Protein AF-A0A0S9KQA5-F1 (afdb_monomer_lite)

Foldseek 3Di:
DDALLVVLVPDDPVVLQVLQVQLVHHSVVSCCVNPVVDADAQSSVVSCPVVPPPYDPVRGRHDPVRVVVVVVVVVVVVPDPPPPPDPDDD

Radius of gyration: 16.66 Å; chains: 1; bounding box: 49×33×38 Å

pLDDT: mean 88.56, std 15.87, range [40.84, 98.44]

Secondary structure (DSSP, 8-state):
---HHHHHHHS-HHHHHHHHHHTTS-HHHHHHHHTT---B-HHHHHHHHHHSTT--GGGS-B-HHHHHHHHHHHHHHTT--S--------

Structure (mmCIF, N/CA/C/O backbone):
data_AF-A0A0S9KQA5-F1
#
_entry.id   AF-A0A0S9KQA5-F1
#
loop_
_atom_site.group_PDB
_atom_site.id
_atom_site.type_symbol
_atom_site.label_atom_id
_atom_site.label_alt_id
_atom_site.label_comp_id
_atom_site.label_asym_id
_atom_site.label_entity_id
_atom_site.label_seq_id
_atom_site.pdbx_PDB_ins_code
_atom_site.Cartn_x
_atom_site.Cartn_y
_atom_site.Cartn_z
_atom_site.occupancy
_atom_site.B_iso_or_equiv
_atom_site.auth_seq_id
_atom_site.auth_comp_id
_atom_site.auth_asym_id
_atom_site.auth_atom_id
_atom_site.pdbx_PDB_model_num
ATOM 1 N N . MET A 1 1 ? -13.273 -8.667 -8.822 1.00 55.44 1 MET A N 1
ATOM 2 C CA . MET A 1 1 ? -11.847 -8.279 -8.822 1.00 55.44 1 MET A CA 1
ATOM 3 C C . MET A 1 1 ? -11.491 -7.803 -7.429 1.00 55.44 1 MET A C 1
ATOM 5 O O . MET A 1 1 ? -12.120 -6.863 -6.953 1.00 55.44 1 MET A O 1
ATOM 9 N N . ASP A 1 2 ? -10.544 -8.470 -6.774 1.00 81.50 2 ASP A N 1
ATOM 10 C CA . ASP A 1 2 ? -10.002 -8.027 -5.490 1.00 81.50 2 ASP A CA 1
ATOM 11 C C . ASP A 1 2 ? -9.170 -6.758 -5.687 1.00 81.50 2 ASP A C 1
ATOM 13 O O . ASP A 1 2 ? -8.244 -6.730 -6.493 1.00 81.50 2 ASP A O 1
ATOM 17 N N . ASN A 1 3 ? -9.514 -5.695 -4.964 1.00 92.50 3 ASN A N 1
ATOM 18 C CA . ASN A 1 3 ? -8.746 -4.456 -4.944 1.00 92.50 3 ASN A CA 1
ATOM 19 C C . ASN A 1 3 ? -8.424 -4.070 -3.495 1.00 92.50 3 ASN A C 1
ATOM 21 O O . ASN A 1 3 ? -9.128 -4.457 -2.556 1.00 92.50 3 ASN A O 1
ATOM 25 N N . LEU A 1 4 ? -7.351 -3.303 -3.316 1.00 95.94 4 LEU A N 1
ATOM 26 C CA . LEU A 1 4 ? -6.805 -2.961 -2.004 1.00 95.94 4 LEU A CA 1
ATOM 27 C C . LEU A 1 4 ? -7.836 -2.249 -1.120 1.00 95.94 4 LEU A C 1
ATOM 29 O O . LEU A 1 4 ? -7.922 -2.520 0.075 1.00 95.94 4 LEU A O 1
ATOM 33 N N . LYS A 1 5 ? -8.664 -1.383 -1.714 1.00 95.19 5 LYS A N 1
ATOM 34 C CA . LYS A 1 5 ? -9.728 -0.676 -0.997 1.00 95.19 5 LYS A CA 1
ATOM 35 C C . LYS A 1 5 ? -10.737 -1.655 -0.398 1.00 95.19 5 LYS A C 1
ATOM 37 O O . LYS A 1 5 ? -10.991 -1.579 0.800 1.00 95.19 5 LYS A O 1
ATOM 42 N N . THR A 1 6 ? -11.280 -2.585 -1.183 1.00 94.31 6 THR A N 1
ATOM 43 C CA . THR A 1 6 ? -12.252 -3.574 -0.688 1.00 94.31 6 THR A CA 1
ATOM 44 C C . THR A 1 6 ? -11.658 -4.440 0.425 1.00 94.31 6 THR A C 1
ATOM 46 O O . THR A 1 6 ? -12.333 -4.689 1.422 1.00 94.31 6 THR A O 1
ATOM 49 N N . ARG A 1 7 ? -10.381 -4.831 0.312 1.00 94.94 7 ARG A N 1
ATOM 50 C CA . ARG A 1 7 ? -9.685 -5.597 1.360 1.00 94.94 7 ARG A CA 1
ATOM 51 C C . ARG A 1 7 ? -9.557 -4.801 2.663 1.00 94.94 7 ARG A C 1
ATOM 53 O O . ARG A 1 7 ? -9.930 -5.318 3.708 1.00 94.94 7 ARG A O 1
ATOM 60 N N . ILE A 1 8 ? -9.119 -3.539 2.605 1.00 95.94 8 ILE A N 1
ATOM 61 C CA . ILE A 1 8 ? -9.012 -2.675 3.797 1.00 95.94 8 ILE A CA 1
ATOM 62 C C . ILE A 1 8 ? -10.384 -2.472 4.455 1.00 95.94 8 ILE A C 1
ATOM 64 O O . ILE A 1 8 ? -10.495 -2.516 5.680 1.00 95.94 8 ILE A O 1
ATOM 68 N N . LEU A 1 9 ? -11.437 -2.264 3.660 1.00 94.69 9 LEU A N 1
ATOM 69 C CA . LEU A 1 9 ? -12.794 -2.063 4.178 1.00 94.69 9 LEU A CA 1
ATOM 70 C C . LEU A 1 9 ? -13.344 -3.299 4.899 1.00 94.69 9 LEU A C 1
ATOM 72 O O . LEU A 1 9 ? -14.079 -3.137 5.869 1.00 94.69 9 LEU A O 1
ATOM 76 N N . GLY A 1 10 ? -12.962 -4.502 4.462 1.00 95.25 10 GLY A N 1
ATOM 77 C CA . GLY A 1 10 ? -13.332 -5.759 5.117 1.00 95.25 10 GLY A CA 1
ATOM 78 C C . GLY A 1 10 ? -12.564 -6.062 6.407 1.00 95.25 10 GLY A C 1
ATOM 79 O O . GLY A 1 10 ? -12.991 -6.929 7.161 1.00 95.25 10 GLY A O 1
ATOM 80 N N . MET A 1 11 ? -11.459 -5.360 6.677 1.00 96.44 11 MET A N 1
ATOM 81 C CA . MET A 1 11 ? -10.633 -5.584 7.867 1.00 96.44 11 MET A CA 1
ATOM 82 C C . MET A 1 11 ? -11.207 -4.906 9.110 1.00 96.44 11 MET A C 1
ATOM 84 O O . MET A 1 11 ? -11.692 -3.767 9.044 1.00 96.44 11 MET A O 1
ATOM 88 N N . LYS A 1 12 ? -11.048 -5.570 10.256 1.00 97.00 12 LYS A N 1
ATOM 89 C CA . LYS A 1 12 ? -11.217 -4.989 11.592 1.00 97.00 12 LYS A CA 1
ATOM 90 C C . LYS A 1 12 ? -10.104 -3.990 11.899 1.00 97.00 12 LYS A C 1
ATOM 92 O O . LYS A 1 12 ? -9.080 -3.926 11.220 1.00 97.00 12 LYS A O 1
ATOM 97 N N . THR A 1 13 ? -10.302 -3.200 12.949 1.00 95.44 13 THR A N 1
ATOM 98 C CA . THR A 1 13 ? -9.337 -2.177 13.363 1.00 95.44 13 THR A CA 1
ATOM 99 C C . THR A 1 13 ? -7.959 -2.772 13.658 1.00 95.44 13 THR A C 1
ATOM 101 O O . THR A 1 13 ? -6.981 -2.255 13.120 1.00 95.44 13 THR A O 1
ATOM 104 N N . GLU A 1 14 ? -7.870 -3.875 14.417 1.00 97.38 14 GLU A N 1
ATOM 105 C CA . GLU A 1 14 ? -6.569 -4.478 14.744 1.00 97.38 14 GLU A CA 1
ATOM 106 C C . GLU A 1 14 ? -5.847 -5.012 13.501 1.00 97.38 14 GLU A C 1
ATOM 108 O O . GLU A 1 14 ? -4.638 -4.841 13.360 1.00 97.38 14 GLU A O 1
ATOM 113 N N . GLU A 1 15 ? -6.582 -5.607 12.560 1.00 97.81 15 GLU A N 1
ATOM 114 C CA . GLU A 1 15 ? -6.024 -6.122 11.303 1.00 97.81 15 GLU A CA 1
ATOM 115 C C . GLU A 1 15 ? -5.445 -4.990 10.443 1.00 97.81 15 GLU A C 1
ATOM 117 O O . GLU A 1 15 ? -4.384 -5.142 9.836 1.00 97.81 15 GLU A O 1
ATOM 122 N N . ARG A 1 16 ? -6.099 -3.819 10.427 1.00 97.75 16 ARG A N 1
ATOM 123 C CA . ARG A 1 16 ? -5.569 -2.630 9.742 1.00 97.75 16 ARG A CA 1
ATOM 124 C C . ARG A 1 16 ? -4.307 -2.106 10.415 1.00 97.75 16 ARG A C 1
ATOM 126 O O . ARG A 1 16 ? -3.391 -1.688 9.711 1.00 97.75 16 ARG A O 1
ATOM 133 N N . ASP A 1 17 ? -4.251 -2.113 11.744 1.00 98.12 17 ASP A N 1
ATOM 134 C CA . ASP A 1 17 ? -3.059 -1.685 12.485 1.00 98.12 17 ASP A CA 1
ATOM 135 C C . ASP A 1 17 ? -1.872 -2.625 12.216 1.00 98.12 17 ASP A C 1
ATOM 137 O O . ASP A 1 17 ? -0.768 -2.157 11.930 1.00 98.12 17 ASP A O 1
ATOM 141 N N . GLN A 1 18 ? -2.113 -3.939 12.203 1.00 98.31 18 GLN A N 1
ATOM 142 C CA . GLN A 1 18 ? -1.104 -4.944 11.858 1.00 98.31 18 GLN A CA 1
ATOM 143 C C . GLN A 1 18 ? -0.616 -4.784 10.417 1.00 98.31 18 GLN A C 1
ATOM 145 O O . GLN A 1 18 ? 0.587 -4.668 10.191 1.00 98.31 18 GLN A O 1
ATOM 150 N N . LEU A 1 19 ? -1.532 -4.694 9.446 1.00 98.25 19 LEU A N 1
ATOM 151 C CA . LEU A 1 19 ? -1.175 -4.495 8.042 1.00 98.25 19 LEU A CA 1
ATOM 152 C C . LEU A 1 19 ? -0.367 -3.209 7.843 1.00 98.25 19 LEU A C 1
ATOM 154 O O . LEU A 1 19 ? 0.626 -3.211 7.116 1.00 98.25 19 LEU A O 1
ATOM 158 N N . ALA A 1 20 ? -0.786 -2.110 8.478 1.00 98.25 20 ALA A N 1
ATOM 159 C CA . ALA A 1 20 ? -0.072 -0.845 8.401 1.00 98.25 20 ALA A CA 1
ATOM 160 C C . ALA A 1 20 ? 1.357 -0.985 8.937 1.00 98.25 20 ALA A C 1
ATOM 162 O O . ALA A 1 20 ? 2.296 -0.571 8.260 1.00 98.25 20 ALA A O 1
ATOM 163 N N . SER A 1 21 ? 1.523 -1.617 10.102 1.00 98.44 21 SER A N 1
ATOM 164 C CA . SER A 1 21 ? 2.834 -1.864 10.700 1.00 98.44 21 SER A CA 1
ATOM 165 C C . SER A 1 21 ? 3.723 -2.723 9.794 1.00 98.44 21 SER 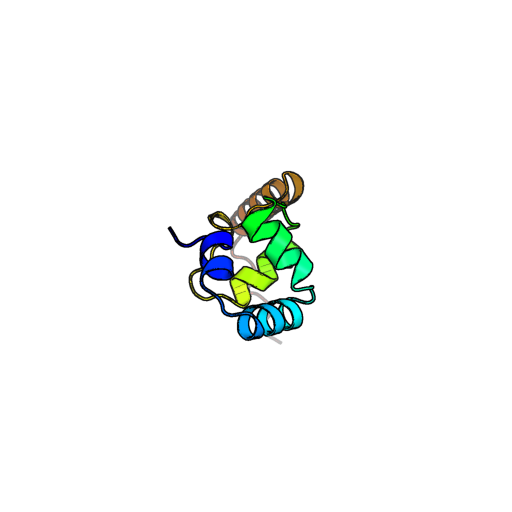A C 1
ATOM 167 O O . SER A 1 21 ? 4.841 -2.314 9.480 1.00 98.44 21 SER A O 1
ATOM 169 N N . SER A 1 22 ? 3.216 -3.852 9.287 1.00 98.25 22 SER A N 1
ATOM 170 C CA . SER A 1 22 ? 3.968 -4.750 8.399 1.00 98.25 22 SER A CA 1
ATOM 171 C C . SER A 1 22 ? 4.349 -4.102 7.066 1.00 98.25 22 SER A C 1
ATOM 173 O O . SER A 1 22 ? 5.414 -4.388 6.526 1.00 98.25 22 SER A O 1
ATOM 175 N N . ALA A 1 23 ? 3.507 -3.214 6.537 1.00 97.75 23 ALA A N 1
ATOM 176 C CA . ALA A 1 23 ? 3.787 -2.472 5.309 1.00 97.75 23 ALA A CA 1
ATOM 177 C C . ALA A 1 23 ? 4.655 -1.216 5.535 1.00 97.75 23 ALA A C 1
ATOM 179 O O . ALA A 1 23 ? 4.897 -0.471 4.585 1.00 97.75 23 ALA A O 1
ATOM 180 N N . GLY A 1 24 ? 5.100 -0.942 6.769 1.00 97.94 24 GLY A N 1
ATOM 181 C CA . GLY A 1 24 ? 5.907 0.240 7.089 1.00 97.94 24 GLY A CA 1
ATOM 182 C C . GLY A 1 24 ? 5.135 1.556 6.946 1.00 97.94 24 GLY A C 1
ATOM 183 O O . GLY A 1 24 ? 5.680 2.560 6.489 1.00 97.94 24 GLY A O 1
ATOM 184 N N . THR A 1 25 ? 3.845 1.559 7.283 1.00 97.94 25 THR A N 1
ATOM 185 C CA . THR A 1 25 ? 2.957 2.718 7.156 1.00 97.94 25 THR A CA 1
ATOM 186 C C . THR A 1 25 ? 2.015 2.880 8.356 1.00 97.94 25 THR A C 1
ATOM 188 O O . THR A 1 25 ? 2.211 2.276 9.405 1.00 97.94 25 THR A O 1
ATOM 191 N N . THR A 1 26 ? 1.001 3.745 8.245 1.00 98.06 26 THR A N 1
ATOM 192 C CA . THR A 1 26 ? 0.037 4.034 9.316 1.00 98.06 26 THR A CA 1
ATOM 193 C C . THR A 1 26 ? -1.385 3.633 8.931 1.00 98.06 26 THR A C 1
ATOM 195 O O . THR A 1 26 ? -1.776 3.696 7.762 1.00 98.06 26 THR A O 1
ATOM 198 N N . ARG A 1 27 ? -2.218 3.309 9.931 1.00 97.50 27 ARG A N 1
ATOM 199 C CA . ARG A 1 27 ? -3.663 3.087 9.732 1.00 97.50 27 ARG A CA 1
ATOM 200 C C . ARG A 1 27 ? -4.345 4.292 9.078 1.00 97.50 27 ARG A C 1
ATOM 202 O O . ARG A 1 27 ? -5.251 4.129 8.263 1.00 97.50 27 ARG A O 1
ATOM 209 N N . GLY A 1 28 ? -3.887 5.505 9.394 1.00 97.69 28 GLY A N 1
ATOM 210 C CA . GLY A 1 28 ? -4.363 6.732 8.754 1.00 97.69 28 GLY A CA 1
ATOM 211 C C . GLY A 1 28 ? -4.169 6.710 7.236 1.00 97.69 28 GLY A C 1
ATOM 212 O O . GLY A 1 28 ? -5.090 7.069 6.502 1.00 97.69 28 GLY A O 1
ATOM 213 N N . LEU A 1 29 ? -3.023 6.217 6.752 1.00 97.44 29 LEU A N 1
ATOM 214 C CA . LEU A 1 29 ? -2.792 6.061 5.317 1.00 97.44 29 LEU A CA 1
ATOM 215 C C . LEU A 1 29 ? -3.736 5.022 4.698 1.00 97.44 29 LEU A C 1
ATOM 217 O O . LEU A 1 29 ? -4.317 5.296 3.650 1.00 97.44 29 LEU A O 1
ATOM 221 N N . LEU A 1 30 ? -3.947 3.875 5.353 1.00 97.38 30 LEU A N 1
ATOM 222 C CA . LEU A 1 30 ? -4.904 2.864 4.882 1.00 97.38 30 LEU A CA 1
ATOM 223 C C . LEU A 1 30 ? -6.319 3.443 4.747 1.00 97.38 30 LEU A C 1
ATOM 225 O O . LEU A 1 30 ? -6.987 3.221 3.738 1.00 97.38 30 LEU A O 1
ATOM 229 N N . ASN A 1 31 ? -6.751 4.258 5.711 1.00 96.19 31 ASN A N 1
ATOM 230 C CA . ASN A 1 31 ? -8.038 4.950 5.643 1.00 96.19 31 ASN A CA 1
ATOM 231 C C . ASN A 1 31 ? -8.083 5.961 4.484 1.00 96.19 31 ASN A C 1
ATOM 233 O O . ASN A 1 31 ? -9.083 6.035 3.772 1.00 96.19 31 ASN A O 1
ATOM 237 N N . GLN A 1 32 ? -7.005 6.709 4.238 1.00 97.06 32 GLN A N 1
ATOM 238 C CA . GLN A 1 32 ? -6.924 7.614 3.085 1.00 97.06 32 GLN A CA 1
ATOM 239 C C . GLN A 1 32 ? -6.998 6.860 1.748 1.00 97.06 32 GLN A C 1
ATOM 241 O O . GLN A 1 32 ? -7.611 7.358 0.808 1.00 97.06 32 GLN A O 1
ATOM 246 N N . ILE A 1 33 ? -6.418 5.661 1.658 1.00 95.94 33 ILE A N 1
ATOM 247 C CA . ILE A 1 33 ? -6.513 4.798 0.470 1.00 95.94 33 ILE A CA 1
ATOM 248 C C . ILE A 1 33 ? -7.953 4.295 0.296 1.00 95.94 33 ILE A C 1
ATOM 250 O O . ILE A 1 33 ? -8.527 4.412 -0.787 1.00 95.94 33 ILE A O 1
ATOM 254 N N . ALA A 1 34 ? -8.562 3.770 1.362 1.00 94.56 34 ALA A N 1
ATOM 255 C CA . ALA A 1 34 ? -9.886 3.157 1.301 1.00 94.56 34 ALA A CA 1
ATOM 256 C C . ALA A 1 34 ? -11.020 4.177 1.087 1.00 94.56 34 ALA A C 1
ATOM 258 O O . ALA A 1 34 ? -11.904 3.967 0.254 1.00 94.56 34 ALA A O 1
ATOM 259 N N . PHE A 1 35 ? -10.996 5.298 1.806 1.00 91.94 35 PHE A N 1
ATOM 260 C CA . PHE A 1 35 ? -12.080 6.285 1.806 1.00 91.94 35 PHE A CA 1
ATOM 261 C C . PHE A 1 35 ? -11.738 7.543 1.007 1.00 91.94 35 PHE A C 1
ATOM 263 O O . PHE A 1 35 ? -12.580 8.045 0.272 1.00 91.94 35 PHE A O 1
ATOM 270 N N . GLY A 1 36 ? -10.500 8.028 1.119 1.00 86.69 36 GLY A N 1
ATOM 271 C CA . GLY A 1 36 ?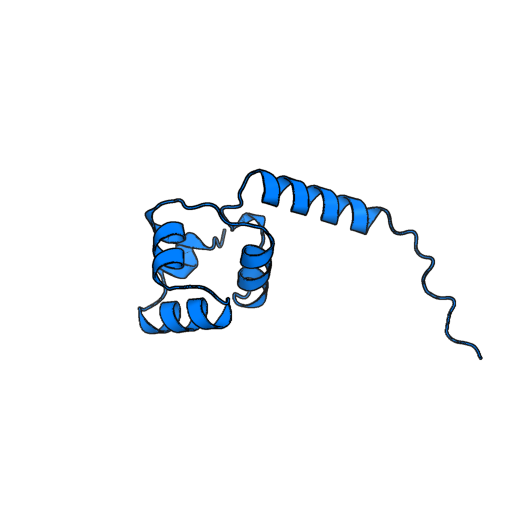 -10.060 9.294 0.520 1.00 86.69 36 GLY A CA 1
ATOM 272 C C . GLY A 1 36 ? -9.549 9.193 -0.919 1.00 86.69 36 GLY A C 1
ATOM 273 O O . GLY A 1 36 ? -9.142 10.203 -1.481 1.00 86.69 36 GLY A O 1
ATOM 274 N N . GLY A 1 37 ? -9.517 7.992 -1.509 1.00 89.81 37 GLY A N 1
ATOM 275 C CA . GLY A 1 37 ? -9.032 7.781 -2.877 1.00 89.81 37 GLY A CA 1
ATOM 276 C C . GLY A 1 37 ? -7.540 8.071 -3.060 1.00 89.81 37 GLY A C 1
ATOM 277 O O . GLY A 1 37 ? -7.094 8.319 -4.181 1.00 89.81 37 GLY A O 1
ATOM 278 N N . LYS A 1 38 ? -6.761 8.063 -1.970 1.00 96.62 38 LYS A N 1
ATOM 279 C CA . LYS A 1 38 ? -5.331 8.362 -2.025 1.00 96.62 38 LYS A CA 1
ATOM 280 C C . LYS A 1 38 ? -4.605 7.360 -2.913 1.00 96.62 38 LYS A C 1
ATOM 282 O O . LYS A 1 38 ? -4.700 6.150 -2.716 1.00 96.62 38 LYS A O 1
ATOM 287 N N . GLN A 1 39 ? -3.843 7.899 -3.857 1.00 97.62 39 GLN A N 1
ATOM 288 C CA . GLN A 1 39 ? -2.932 7.130 -4.689 1.00 97.62 39 GLN A CA 1
ATOM 289 C C . GLN A 1 39 ? -1.585 6.938 -3.985 1.00 97.62 39 GLN A C 1
ATOM 291 O O . GLN A 1 39 ? -1.151 7.808 -3.225 1.00 97.62 39 GLN A O 1
ATOM 296 N N . ILE A 1 40 ? -0.921 5.811 -4.243 1.00 97.75 40 ILE A N 1
ATOM 297 C CA . ILE A 1 40 ? 0.343 5.445 -3.596 1.00 97.75 40 ILE A CA 1
ATOM 298 C C . ILE A 1 40 ? 1.465 5.149 -4.590 1.00 97.75 40 ILE A C 1
ATOM 300 O O . ILE A 1 40 ? 1.243 4.833 -5.760 1.00 97.75 40 ILE A O 1
ATOM 304 N N . GLU A 1 41 ? 2.693 5.276 -4.096 1.00 98.12 41 GLU A N 1
ATOM 305 C CA . GLU A 1 41 ? 3.911 4.996 -4.848 1.00 98.12 41 GLU A CA 1
ATOM 306 C C . GLU A 1 41 ? 4.188 3.489 -4.950 1.00 98.12 41 GLU A C 1
ATOM 308 O O . GLU A 1 41 ? 3.761 2.703 -4.102 1.00 98.12 41 GLU A O 1
ATOM 313 N N . LEU A 1 42 ? 4.943 3.092 -5.981 1.00 96.69 42 LEU A N 1
ATOM 314 C CA . LEU A 1 42 ? 5.148 1.684 -6.336 1.00 96.69 42 LEU A CA 1
ATOM 315 C C . LEU A 1 42 ? 5.775 0.857 -5.205 1.00 96.69 42 LEU A C 1
ATOM 317 O O . LEU A 1 42 ? 5.364 -0.275 -4.994 1.00 96.69 42 LEU A O 1
ATOM 321 N N . GLY A 1 43 ? 6.715 1.428 -4.447 1.00 97.19 43 GLY A N 1
ATOM 322 C CA . GLY A 1 43 ? 7.365 0.709 -3.345 1.00 97.19 43 GLY A CA 1
ATOM 323 C C . GLY A 1 43 ? 6.379 0.250 -2.267 1.00 97.19 43 GLY A C 1
ATOM 324 O O . GLY A 1 43 ? 6.435 -0.893 -1.836 1.00 97.19 43 GLY A O 1
ATOM 325 N N . LEU A 1 44 ? 5.422 1.105 -1.890 1.00 98.06 44 LEU A N 1
ATOM 326 C CA . LEU A 1 44 ? 4.390 0.734 -0.920 1.00 98.06 44 LEU A CA 1
ATOM 327 C C . LEU A 1 44 ? 3.380 -0.260 -1.517 1.00 98.06 44 LEU A C 1
ATOM 329 O O . LEU A 1 44 ? 2.900 -1.154 -0.825 1.00 98.06 44 LEU A O 1
ATOM 333 N N . ALA A 1 45 ? 3.063 -0.122 -2.806 1.00 97.62 45 ALA A N 1
ATOM 334 C CA . ALA A 1 45 ? 2.200 -1.073 -3.500 1.00 97.62 45 ALA A C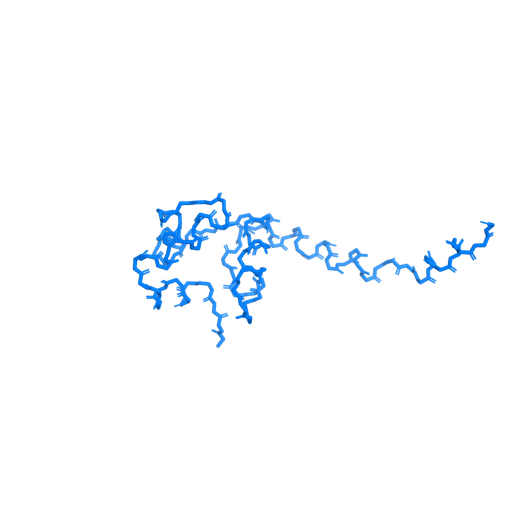A 1
ATOM 335 C C . ALA A 1 45 ? 2.811 -2.483 -3.548 1.00 97.62 45 ALA A C 1
ATOM 337 O O . ALA A 1 45 ? 2.100 -3.454 -3.294 1.00 97.62 45 ALA A O 1
ATOM 338 N N . ASP A 1 46 ? 4.120 -2.586 -3.804 1.00 97.50 46 ASP A N 1
ATOM 339 C CA . ASP A 1 46 ? 4.864 -3.850 -3.783 1.00 97.50 46 ASP A CA 1
ATOM 340 C C . ASP A 1 46 ? 4.769 -4.518 -2.391 1.00 97.50 46 ASP A C 1
ATOM 342 O O . ASP A 1 46 ? 4.538 -5.725 -2.305 1.00 97.50 46 ASP A O 1
ATOM 346 N N . CYS A 1 47 ? 4.835 -3.742 -1.297 1.00 98.00 47 CYS A N 1
ATOM 347 C CA . CYS A 1 47 ? 4.609 -4.262 0.059 1.00 98.00 47 CYS A CA 1
ATOM 348 C C . CYS A 1 47 ? 3.204 -4.863 0.227 1.00 98.00 47 CYS A C 1
ATOM 350 O O . CYS A 1 47 ? 3.068 -5.959 0.765 1.00 98.00 47 CYS A O 1
ATOM 352 N N . PHE A 1 48 ? 2.151 -4.188 -0.246 1.00 97.69 48 PHE A N 1
ATOM 353 C CA . PHE A 1 48 ? 0.788 -4.717 -0.126 1.00 97.69 48 PHE A CA 1
ATOM 354 C C . PHE A 1 48 ? 0.560 -5.973 -0.964 1.00 97.69 48 PHE A C 1
ATOM 356 O O . PHE A 1 48 ? -0.107 -6.886 -0.489 1.00 97.69 48 PHE A O 1
ATOM 363 N N . VAL A 1 49 ? 1.121 -6.047 -2.174 1.00 96.81 49 VAL A N 1
ATOM 364 C CA . VAL A 1 49 ? 1.068 -7.267 -2.999 1.00 96.81 49 VAL A CA 1
ATOM 365 C C . VAL A 1 49 ? 1.747 -8.439 -2.285 1.00 96.81 49 VAL A C 1
ATOM 367 O O . VAL A 1 49 ? 1.232 -9.552 -2.319 1.00 96.81 49 VAL A O 1
ATOM 370 N N . ALA A 1 50 ? 2.869 -8.195 -1.602 1.00 97.38 50 ALA A N 1
ATOM 371 C CA . ALA A 1 50 ? 3.565 -9.229 -0.839 1.00 97.38 50 ALA A CA 1
ATOM 372 C C . ALA A 1 50 ? 2.792 -9.679 0.417 1.00 97.38 50 ALA A C 1
ATOM 374 O O . ALA A 1 50 ? 2.826 -10.856 0.767 1.00 97.38 50 ALA A O 1
ATOM 375 N N . LEU A 1 51 ? 2.099 -8.756 1.091 1.00 97.38 51 LEU A N 1
ATOM 376 C CA . LEU A 1 51 ? 1.395 -9.018 2.353 1.00 97.38 51 LEU A CA 1
ATOM 377 C C . LEU A 1 51 ? -0.037 -9.543 2.175 1.00 97.38 51 LEU A C 1
ATOM 379 O O . LEU A 1 51 ? -0.573 -10.159 3.093 1.00 97.38 51 LEU A O 1
ATOM 383 N N . LEU A 1 52 ? -0.681 -9.286 1.032 1.00 96.00 52 LEU A N 1
ATOM 384 C CA . LEU A 1 52 ? -2.087 -9.622 0.794 1.00 96.00 52 LEU A CA 1
ATOM 385 C C . LEU A 1 52 ? -2.222 -10.629 -0.357 1.00 96.00 52 LEU A C 1
ATOM 387 O O . LEU A 1 52 ? -2.215 -10.235 -1.527 1.00 96.00 52 LEU A O 1
ATOM 391 N N . PRO A 1 53 ? -2.418 -11.926 -0.054 1.00 94.06 53 PRO A N 1
ATOM 392 C CA . PRO A 1 53 ? -2.573 -12.953 -1.074 1.00 94.06 53 PRO A CA 1
ATOM 393 C C . PRO A 1 53 ? -3.707 -12.646 -2.058 1.00 94.06 53 PRO A C 1
ATOM 395 O O . PRO A 1 53 ? -4.831 -12.298 -1.671 1.00 94.06 53 PRO A O 1
ATOM 398 N N . GLY A 1 54 ? -3.397 -12.801 -3.346 1.00 93.44 54 GLY A N 1
ATOM 399 C CA . GLY A 1 54 ? -4.316 -12.544 -4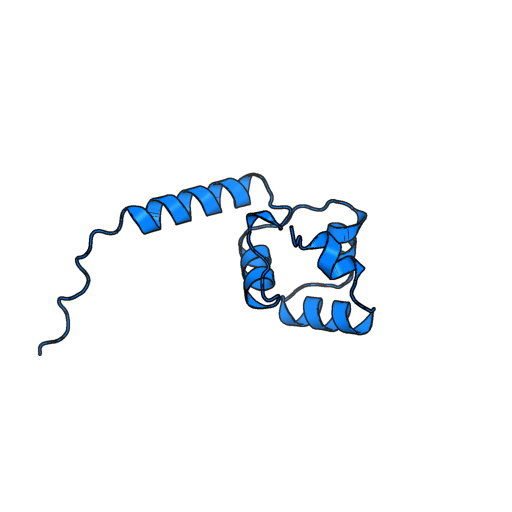.456 1.00 93.44 54 GLY A CA 1
ATOM 400 C C . GLY A 1 54 ? -4.437 -11.072 -4.865 1.00 93.44 54 GLY A C 1
ATOM 401 O O . GLY A 1 54 ? -5.108 -10.788 -5.855 1.00 93.44 54 GLY A O 1
ATOM 402 N N . LEU A 1 55 ? -3.787 -10.137 -4.161 1.00 95.81 55 LEU A N 1
ATOM 403 C CA . LEU A 1 55 ? -3.730 -8.742 -4.588 1.00 95.81 55 LEU A CA 1
ATOM 404 C C . LEU A 1 55 ? -2.687 -8.564 -5.698 1.00 95.81 55 LEU A C 1
ATOM 406 O O . LEU A 1 55 ? -1.562 -9.047 -5.605 1.00 95.81 55 LEU A O 1
ATOM 410 N N . THR A 1 56 ? -3.051 -7.826 -6.741 1.00 95.38 56 THR A N 1
ATOM 411 C CA . THR A 1 56 ? -2.153 -7.449 -7.839 1.00 95.38 56 THR A CA 1
ATOM 412 C C . THR A 1 56 ? -2.069 -5.931 -7.950 1.00 95.38 56 THR A C 1
ATOM 414 O O . THR A 1 56 ? -2.918 -5.211 -7.420 1.00 95.38 56 THR A O 1
ATOM 417 N N . LEU A 1 57 ? -1.055 -5.423 -8.662 1.00 95.31 57 LEU A N 1
ATOM 418 C CA . LEU A 1 57 ? -0.879 -3.979 -8.868 1.00 95.31 57 LEU A CA 1
ATOM 419 C C . LEU A 1 57 ? -2.079 -3.319 -9.572 1.00 95.31 57 LEU A C 1
ATOM 421 O O . LEU A 1 57 ? -2.346 -2.146 -9.321 1.00 95.31 57 LEU A O 1
ATOM 425 N N . ASP A 1 58 ? -2.832 -4.062 -10.389 1.00 94.06 58 ASP A N 1
ATOM 426 C CA . ASP A 1 58 ? -4.042 -3.562 -11.061 1.00 94.06 58 ASP A CA 1
ATOM 427 C C . ASP A 1 58 ? -5.176 -3.249 -10.069 1.00 94.06 58 ASP A C 1
ATOM 429 O O . ASP A 1 58 ? -6.037 -2.412 -10.336 1.00 94.06 58 ASP A O 1
ATOM 433 N N . GLY A 1 59 ? -5.157 -3.886 -8.894 1.00 94.00 59 GLY A N 1
ATOM 434 C CA . GLY A 1 59 ? -6.090 -3.644 -7.796 1.00 94.00 59 GLY A CA 1
ATOM 435 C C . GLY A 1 59 ? -5.656 -2.532 -6.834 1.00 94.00 59 GLY A C 1
ATOM 436 O O . GLY A 1 59 ? -6.303 -2.349 -5.800 1.00 94.00 59 GLY A O 1
ATOM 437 N N . ILE A 1 60 ? -4.568 -1.808 -7.117 1.00 96.12 60 ILE A N 1
ATOM 438 C CA . ILE A 1 60 ? -4.004 -0.787 -6.224 1.00 96.12 60 ILE A CA 1
ATOM 439 C C . ILE A 1 60 ? -4.118 0.605 -6.867 1.00 96.12 60 ILE A C 1
ATOM 441 O O . ILE A 1 60 ? -3.725 0.788 -8.021 1.00 96.12 60 ILE A O 1
ATOM 445 N N . PRO A 1 61 ? -4.604 1.632 -6.139 1.00 95.88 61 PRO A N 1
ATOM 446 C CA . PRO A 1 61 ? -4.624 3.000 -6.642 1.00 95.88 61 PRO A CA 1
ATOM 447 C C . PRO A 1 61 ? -3.199 3.564 -6.682 1.00 95.88 61 PRO A C 1
ATOM 449 O O . PRO A 1 61 ? -2.704 4.144 -5.722 1.00 95.88 61 PRO A O 1
ATOM 452 N N . LEU A 1 62 ? -2.513 3.376 -7.802 1.00 97.25 62 LEU A N 1
ATOM 453 C CA . LEU A 1 62 ? -1.159 3.885 -8.006 1.00 97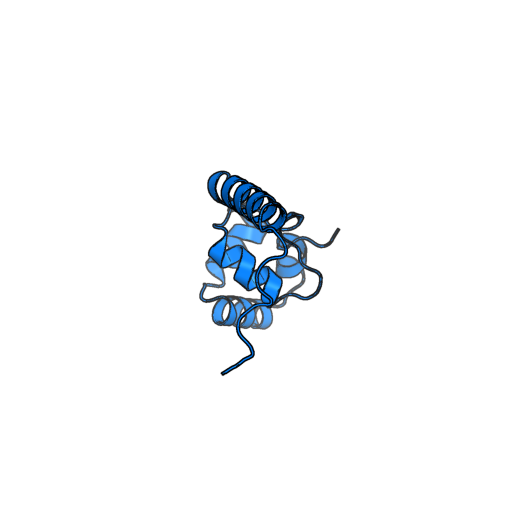.25 62 LEU A CA 1
ATOM 454 C C . LEU A 1 62 ? -1.161 5.364 -8.405 1.00 97.25 62 LEU A C 1
ATOM 456 O O . LEU A 1 62 ? -2.087 5.835 -9.071 1.00 97.25 62 LEU A O 1
ATOM 460 N N . THR A 1 63 ? -0.094 6.088 -8.064 1.00 98.00 63 THR A N 1
ATOM 461 C CA . THR A 1 63 ? 0.181 7.388 -8.690 1.00 98.00 63 THR A CA 1
ATOM 462 C C . THR A 1 63 ? 0.525 7.203 -10.166 1.00 98.00 63 THR A C 1
ATOM 464 O O . THR A 1 63 ? 0.918 6.121 -10.614 1.00 98.00 63 THR A O 1
ATOM 467 N N . GLU A 1 64 ? 0.404 8.268 -10.960 1.00 97.50 64 GLU A N 1
ATOM 468 C CA . GLU A 1 64 ? 0.745 8.204 -12.385 1.00 97.50 64 GLU A CA 1
ATOM 469 C C . GLU A 1 64 ? 2.212 7.813 -12.613 1.00 97.50 64 GLU A C 1
ATOM 471 O O . GLU A 1 64 ? 2.529 6.993 -13.478 1.00 97.50 64 GLU A O 1
ATOM 476 N N . ARG A 1 65 ? 3.110 8.330 -11.770 1.00 97.44 65 ARG A N 1
ATOM 477 C CA . ARG A 1 65 ? 4.527 7.962 -11.780 1.00 97.44 65 ARG A CA 1
ATOM 478 C C . ARG A 1 65 ? 4.718 6.472 -11.492 1.00 97.44 65 ARG A C 1
ATOM 480 O O . ARG A 1 65 ? 5.433 5.805 -12.239 1.00 97.44 65 ARG A O 1
ATOM 487 N N . ALA A 1 66 ? 4.051 5.939 -10.468 1.00 97.69 66 ALA A N 1
ATOM 488 C CA . ALA A 1 66 ? 4.124 4.526 -10.108 1.00 97.69 66 ALA A CA 1
ATOM 489 C C . ALA A 1 66 ? 3.580 3.608 -11.218 1.00 97.69 66 ALA A C 1
ATOM 491 O O . ALA A 1 66 ? 4.216 2.605 -11.549 1.00 97.69 66 ALA A O 1
ATOM 492 N N . ARG A 1 67 ? 2.473 3.98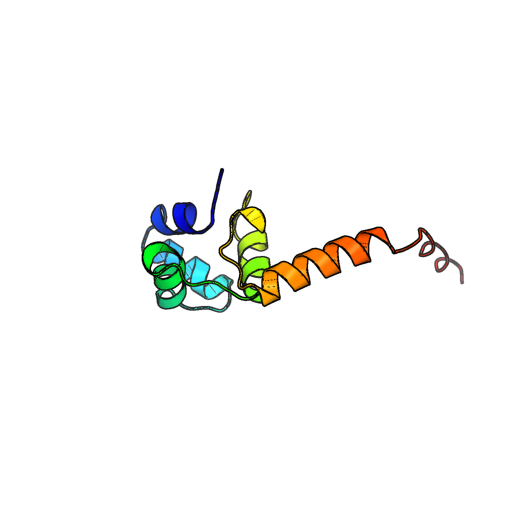5 -11.880 1.00 96.81 67 ARG A N 1
ATOM 493 C CA . ARG A 1 67 ? 1.961 3.265 -13.064 1.00 96.81 67 ARG A CA 1
ATOM 494 C C . ARG A 1 67 ? 3.000 3.195 -14.180 1.00 96.81 67 ARG A C 1
ATOM 496 O O . ARG A 1 67 ? 3.205 2.136 -14.773 1.00 96.81 67 ARG A O 1
ATOM 503 N N . ARG A 1 68 ? 3.682 4.307 -14.471 1.00 96.25 68 ARG A N 1
ATOM 504 C CA . ARG A 1 68 ? 4.751 4.345 -15.485 1.00 96.25 68 ARG A CA 1
ATOM 505 C C . ARG A 1 68 ? 5.944 3.480 -15.084 1.00 96.25 68 ARG A C 1
ATOM 507 O O . ARG A 1 68 ? 6.436 2.720 -15.912 1.00 96.25 68 ARG A O 1
ATOM 514 N N . GLN A 1 69 ? 6.367 3.536 -13.822 1.00 95.62 69 GLN A N 1
ATOM 515 C CA . GLN A 1 69 ? 7.449 2.694 -13.301 1.00 95.62 69 GLN A CA 1
ATOM 516 C C . GLN A 1 69 ? 7.134 1.200 -13.440 1.00 95.62 69 GLN A C 1
ATOM 518 O O . GLN A 1 69 ? 7.984 0.445 -13.914 1.00 95.62 69 GLN A O 1
ATOM 523 N N . ALA A 1 70 ? 5.912 0.778 -13.105 1.00 93.81 70 ALA A N 1
ATOM 524 C CA . ALA A 1 70 ? 5.473 -0.606 -13.270 1.00 93.81 70 ALA A CA 1
ATOM 525 C C . ALA A 1 70 ? 5.537 -1.053 -14.744 1.00 93.81 70 ALA A C 1
ATOM 527 O O . ALA A 1 70 ? 6.103 -2.104 -15.050 1.00 93.81 70 ALA A O 1
ATOM 528 N N . LYS A 1 71 ? 5.058 -0.213 -15.675 1.00 92.81 71 LYS A N 1
ATOM 529 C CA . LYS A 1 71 ? 5.137 -0.476 -17.126 1.00 92.81 71 LYS A CA 1
ATOM 530 C C . LYS A 1 71 ? 6.580 -0.607 -17.623 1.00 92.81 71 LYS A C 1
ATOM 532 O O . LYS A 1 71 ? 6.886 -1.519 -18.396 1.00 92.81 71 LYS A O 1
ATOM 537 N N . VAL A 1 72 ? 7.476 0.273 -17.172 1.00 93.00 72 VAL A N 1
ATOM 538 C CA . VAL A 1 72 ? 8.903 0.224 -17.534 1.00 93.00 72 VAL A CA 1
ATOM 539 C C . VAL A 1 72 ? 9.554 -1.049 -16.991 1.00 93.00 72 VAL A C 1
ATOM 541 O O . VAL A 1 72 ? 10.225 -1.745 -17.750 1.00 93.00 72 VAL A O 1
ATOM 544 N N . ARG A 1 73 ? 9.310 -1.411 -15.723 1.00 88.44 73 ARG A N 1
ATOM 545 C CA . ARG A 1 73 ? 9.829 -2.652 -15.117 1.00 88.44 73 ARG A CA 1
ATOM 546 C C . ARG A 1 73 ? 9.352 -3.900 -15.862 1.00 88.44 73 ARG A C 1
ATOM 548 O O . ARG A 1 73 ? 10.166 -4.769 -16.168 1.00 88.44 73 ARG A O 1
ATOM 555 N N . ALA A 1 74 ? 8.066 -3.971 -16.205 1.00 87.19 74 ALA A N 1
ATOM 556 C CA . ALA A 1 74 ? 7.512 -5.080 -16.982 1.00 87.19 74 ALA A CA 1
ATOM 557 C C . ALA A 1 74 ? 8.173 -5.194 -18.369 1.00 87.19 74 ALA A C 1
ATOM 559 O O . ALA A 1 74 ? 8.546 -6.285 -18.805 1.00 87.19 74 ALA A O 1
ATOM 560 N N . SER A 1 75 ? 8.396 -4.056 -19.029 1.00 81.75 75 SER A N 1
ATOM 561 C CA . SER A 1 75 ? 9.068 -3.997 -20.332 1.00 81.75 75 SER A CA 1
ATOM 562 C C . SER A 1 75 ? 10.549 -4.383 -20.248 1.00 81.75 75 SER A C 1
ATOM 564 O O . SER A 1 75 ? 11.053 -5.062 -21.139 1.00 81.75 75 SER A O 1
ATOM 566 N N . ALA A 1 76 ? 11.245 -3.991 -19.175 1.00 78.25 76 ALA A N 1
ATOM 567 C CA . ALA A 1 76 ? 12.641 -4.351 -18.929 1.00 78.25 76 ALA A CA 1
ATOM 568 C C . ALA A 1 76 ? 12.806 -5.849 -18.631 1.00 78.25 76 ALA A C 1
ATOM 570 O O . ALA A 1 76 ? 13.704 -6.482 -19.183 1.00 78.25 76 ALA A O 1
ATOM 571 N N . LYS A 1 77 ? 11.901 -6.447 -17.839 1.00 72.94 77 LYS A N 1
ATOM 572 C CA . LYS A 1 77 ? 11.897 -7.896 -17.570 1.00 72.94 77 LYS A CA 1
ATOM 573 C C . LYS A 1 77 ? 11.763 -8.714 -18.859 1.00 72.94 77 LYS A C 1
ATOM 575 O O . LYS A 1 77 ? 12.425 -9.733 -18.996 1.00 72.94 77 LYS A O 1
ATOM 580 N N . ARG A 1 78 ? 10.975 -8.233 -19.829 1.00 62.75 78 ARG A N 1
ATOM 581 C CA . ARG A 1 78 ? 10.812 -8.870 -21.151 1.00 62.75 78 ARG A CA 1
ATOM 582 C C . ARG A 1 78 ? 12.041 -8.737 -22.061 1.00 62.75 78 ARG A C 1
ATOM 584 O O . ARG A 1 78 ? 12.143 -9.461 -23.042 1.00 62.75 78 ARG A O 1
ATOM 591 N N . ARG A 1 79 ? 12.937 -7.787 -21.778 1.00 58.91 79 ARG A N 1
ATOM 592 C CA . ARG A 1 79 ? 14.106 -7.462 -22.611 1.00 58.91 79 ARG A CA 1
ATOM 593 C C . ARG A 1 79 ? 15.414 -8.083 -22.124 1.00 58.91 79 ARG A C 1
ATOM 595 O O . ARG A 1 79 ? 16.414 -7.901 -22.806 1.00 58.91 79 ARG A O 1
ATOM 602 N N . ARG A 1 80 ? 15.444 -8.795 -20.989 1.00 51.56 80 ARG A N 1
ATOM 603 C CA . ARG A 1 80 ? 16.624 -9.593 -20.618 1.00 51.56 80 ARG A CA 1
ATOM 604 C C . ARG A 1 80 ? 16.721 -10.797 -21.570 1.00 51.56 80 ARG A C 1
ATOM 606 O O . ARG A 1 80 ? 15.824 -11.637 -21.521 1.00 51.56 80 ARG A O 1
ATOM 613 N N . PRO A 1 81 ? 17.750 -10.893 -22.432 1.00 49.81 81 PRO A N 1
ATOM 614 C CA . PRO A 1 81 ? 18.002 -12.123 -23.169 1.00 49.81 81 PRO A CA 1
ATOM 615 C C . PRO A 1 81 ? 18.405 -13.229 -22.183 1.00 49.81 81 PRO A C 1
ATOM 617 O O . PRO A 1 81 ? 18.966 -12.947 -21.123 1.00 49.81 81 PRO A O 1
ATOM 620 N N . ALA A 1 82 ? 18.097 -14.478 -22.530 1.00 56.94 82 ALA A N 1
ATOM 621 C CA . ALA A 1 82 ? 18.450 -15.689 -21.791 1.00 56.94 82 ALA A CA 1
ATOM 622 C C . ALA A 1 82 ? 19.968 -15.967 -21.829 1.00 56.94 82 ALA A C 1
ATOM 624 O O . ALA A 1 82 ? 20.420 -16.968 -22.368 1.00 56.94 82 ALA A O 1
ATOM 625 N N . VAL A 1 83 ? 20.768 -15.049 -21.294 1.00 57.34 83 VAL A N 1
ATOM 626 C CA . VAL A 1 83 ? 22.213 -15.200 -21.083 1.00 57.34 83 VAL A CA 1
ATOM 627 C C . VAL A 1 83 ? 22.509 -14.777 -19.652 1.00 57.34 83 VAL A C 1
ATOM 629 O O . VAL A 1 83 ? 22.953 -13.668 -19.377 1.00 57.34 83 VAL A O 1
ATOM 632 N N . ALA A 1 84 ? 22.153 -15.656 -18.721 1.00 54.91 84 ALA A N 1
ATOM 633 C CA . ALA A 1 84 ? 22.618 -15.617 -17.337 1.00 54.91 84 ALA A CA 1
ATOM 634 C C . ALA A 1 84 ? 22.767 -17.042 -16.765 1.00 54.91 84 ALA A C 1
ATOM 636 O O . ALA A 1 84 ? 22.627 -17.243 -15.566 1.00 54.91 84 ALA A O 1
ATOM 637 N N . GLU A 1 85 ? 23.046 -18.025 -17.625 1.00 51.09 85 GLU A N 1
ATOM 638 C CA . GLU A 1 85 ? 23.555 -19.344 -17.234 1.00 51.09 85 GLU A CA 1
ATOM 639 C C . GLU A 1 85 ? 24.935 -19.517 -17.875 1.00 51.09 85 GLU A C 1
ATOM 641 O O . GLU A 1 85 ? 25.103 -20.210 -18.871 1.00 51.09 85 GLU A O 1
ATOM 646 N N . ALA A 1 86 ? 25.919 -18.778 -17.367 1.00 54.78 86 ALA A N 1
ATOM 647 C CA . ALA A 1 86 ? 27.323 -18.958 -17.729 1.00 54.78 86 ALA A CA 1
ATOM 648 C C . ALA A 1 86 ? 28.250 -18.511 -16.590 1.00 54.78 86 ALA A C 1
ATOM 650 O O . ALA A 1 86 ? 29.269 -17.901 -16.855 1.00 54.78 86 ALA A O 1
ATOM 651 N N . GLU A 1 87 ? 27.898 -18.784 -15.330 1.00 49.44 87 GLU A N 1
ATOM 652 C CA . GLU A 1 87 ? 28.850 -18.746 -14.205 1.00 49.44 87 GLU A CA 1
ATOM 653 C C . GLU A 1 87 ? 28.488 -19.841 -13.184 1.00 49.44 87 GLU A C 1
ATOM 655 O O . GLU A 1 87 ? 28.115 -19.589 -12.043 1.00 49.44 87 GLU A O 1
ATOM 660 N N . GLN A 1 88 ? 28.564 -21.098 -13.623 1.00 51.31 88 GLN A N 1
ATOM 661 C CA . GLN A 1 88 ? 28.912 -22.220 -12.750 1.00 51.31 88 GLN A CA 1
ATOM 662 C C . GLN A 1 88 ? 30.018 -22.996 -13.453 1.00 51.31 88 GLN A C 1
ATOM 664 O O . GLN A 1 88 ? 29.761 -23.756 -14.383 1.00 51.31 88 GLN A O 1
ATOM 669 N N . GLY A 1 89 ? 31.258 -22.743 -13.048 1.00 50.69 89 GLY A N 1
ATOM 670 C CA . GLY A 1 89 ? 32.414 -23.449 -13.578 1.00 50.69 89 GLY A CA 1
ATOM 671 C C . GLY A 1 89 ? 33.709 -22.673 -13.416 1.00 50.69 89 GLY A C 1
ATOM 672 O O . GLY A 1 89 ? 34.253 -22.246 -14.426 1.00 50.69 89 GLY A O 1
ATOM 673 N N . VAL A 1 90 ? 34.174 -22.515 -12.171 1.00 40.84 90 VAL A N 1
ATOM 674 C CA . VAL A 1 90 ? 35.558 -22.803 -11.738 1.00 40.84 90 VAL A CA 1
ATOM 675 C C . VAL A 1 90 ? 35.495 -23.257 -10.285 1.00 40.84 90 VAL A C 1
ATOM 677 O O . VAL A 1 90 ? 34.828 -22.554 -9.493 1.00 40.84 90 VAL A O 1
#

Sequence (90 aa):
MDNLKTRILGMKTEERDQLASSAGTTRGLLNQIAFGGKQIELGLADCFVALLPGLTLDGIPLTERARRQAKVRASAKRRRPAVAEAEQGV